Protein AF-A0A2G9TM77-F1 (afdb_monomer_lite)

Organism: Teladorsagia circumcincta (NCBI:txid45464)

Foldseek 3Di:
DDDDDDDPPDDDDDAPDDDPDDLDDPVNLVVLVVCLVVPPQEDERPPDQALVSLVVSCVSNPPSCVRRFYAYEDQADNCLVRVLRNLVNGLYYELALPNHVVRDPNVCSVVSLVVSVVSCVVVVHDYHYDDPLFVCVVPDVDGDPVSVVSVVVSVVD

Structure (mmCIF, N/CA/C/O backbone):
data_AF-A0A2G9TM77-F1
#
_entry.id   AF-A0A2G9TM77-F1
#
loop_
_atom_site.group_PDB
_atom_site.id
_atom_site.type_symbol
_atom_site.label_atom_id
_atom_site.label_alt_id
_atom_site.label_comp_id
_atom_site.label_asym_id
_atom_site.label_entity_id
_atom_site.label_seq_id
_atom_site.pdbx_PDB_ins_code
_atom_site.Cartn_x
_atom_site.Cartn_y
_atom_site.Cartn_z
_atom_site.occupancy
_atom_site.B_iso_or_equiv
_atom_site.auth_seq_id
_atom_site.auth_comp_id
_atom_site.auth_asym_id
_atom_site.auth_atom_id
_atom_site.pdbx_PDB_model_num
ATOM 1 N N . MET A 1 1 ? 30.939 2.521 -11.800 1.00 50.38 1 MET A N 1
ATOM 2 C CA . MET A 1 1 ? 30.135 3.608 -11.196 1.00 50.38 1 MET A CA 1
ATOM 3 C C . MET A 1 1 ? 28.922 3.867 -12.068 1.00 50.38 1 MET A C 1
ATOM 5 O O . MET A 1 1 ? 29.099 4.178 -13.241 1.00 50.38 1 MET A O 1
ATOM 9 N N . LEU A 1 2 ? 27.718 3.733 -11.515 1.00 67.00 2 LEU A N 1
ATOM 10 C CA . LEU A 1 2 ? 26.497 4.236 -12.149 1.00 67.00 2 LEU A CA 1
ATOM 11 C C . LEU A 1 2 ? 26.505 5.769 -12.051 1.00 67.00 2 LEU A C 1
ATOM 13 O O . LEU A 1 2 ? 26.704 6.309 -10.966 1.00 67.00 2 LEU A O 1
ATOM 17 N N . LYS A 1 3 ? 26.342 6.471 -13.177 1.00 83.12 3 LYS A N 1
ATOM 18 C CA . LYS A 1 3 ? 26.233 7.939 -13.217 1.00 83.12 3 LYS A CA 1
ATOM 19 C C . LYS A 1 3 ? 24.756 8.323 -13.302 1.00 83.12 3 LYS A C 1
ATOM 21 O O . LYS A 1 3 ? 24.050 7.802 -14.160 1.00 83.12 3 LYS A O 1
ATOM 26 N N . SER A 1 4 ? 24.295 9.231 -12.442 1.00 83.25 4 SER A N 1
ATOM 27 C CA . SER A 1 4 ? 22.928 9.770 -12.480 1.00 83.25 4 SER A CA 1
ATOM 28 C C . SER A 1 4 ? 22.892 11.234 -12.027 1.00 83.25 4 SER A C 1
ATOM 30 O O . SER A 1 4 ? 23.812 11.702 -11.356 1.00 83.25 4 SER A O 1
ATOM 32 N N . VAL A 1 5 ? 21.846 11.965 -12.424 1.00 89.38 5 VAL A N 1
ATOM 33 C CA . VAL A 1 5 ? 21.585 13.336 -11.961 1.00 89.38 5 VAL A CA 1
ATOM 34 C C . VAL A 1 5 ? 20.737 13.262 -10.693 1.00 89.38 5 VAL A C 1
ATOM 36 O O . VAL A 1 5 ? 19.585 12.827 -10.745 1.00 89.38 5 VAL A O 1
ATOM 39 N N . LEU A 1 6 ? 21.290 13.701 -9.561 1.00 89.38 6 LEU A N 1
ATOM 40 C CA . LEU A 1 6 ? 20.555 13.795 -8.302 1.00 89.38 6 LEU A CA 1
ATOM 41 C C . LEU A 1 6 ? 19.832 15.146 -8.224 1.00 89.38 6 LEU A C 1
ATOM 43 O O . LEU A 1 6 ? 20.463 16.197 -8.174 1.00 89.38 6 LEU A O 1
ATOM 47 N N . GLY A 1 7 ? 18.500 15.111 -8.240 1.00 88.31 7 GLY A N 1
ATOM 48 C CA . GLY A 1 7 ? 17.664 16.297 -8.023 1.00 88.31 7 GLY A CA 1
ATOM 49 C C . GLY A 1 7 ? 17.347 16.538 -6.542 1.00 88.31 7 GLY A C 1
ATOM 50 O O . GLY A 1 7 ? 17.711 15.744 -5.679 1.00 88.31 7 GLY A O 1
ATOM 51 N N . SER A 1 8 ? 16.606 17.604 -6.242 1.00 86.75 8 SER A N 1
ATOM 52 C CA . SER A 1 8 ? 16.176 17.921 -4.872 1.00 86.75 8 SER A CA 1
ATOM 53 C C . SER A 1 8 ? 15.108 16.953 -4.347 1.00 86.75 8 SER A C 1
ATOM 55 O O . SER A 1 8 ? 14.237 16.524 -5.107 1.00 86.75 8 SER A O 1
ATOM 57 N N . ARG A 1 9 ? 15.147 16.666 -3.034 1.00 86.56 9 ARG A N 1
ATOM 58 C CA . ARG A 1 9 ? 14.135 15.888 -2.282 1.00 86.56 9 ARG A CA 1
ATOM 59 C C . ARG A 1 9 ? 13.790 14.530 -2.919 1.00 86.56 9 ARG A C 1
ATOM 61 O O . ARG A 1 9 ? 12.620 14.182 -3.056 1.00 86.56 9 ARG A O 1
ATOM 68 N N . LYS A 1 10 ? 14.805 13.776 -3.351 1.00 88.38 10 LYS A N 1
ATOM 69 C CA . LYS A 1 10 ? 14.616 12.386 -3.793 1.00 88.38 10 LYS A CA 1
ATOM 70 C C . LYS A 1 10 ? 14.394 11.476 -2.585 1.00 88.38 10 LYS A C 1
ATOM 72 O O . LYS A 1 10 ? 15.012 11.694 -1.547 1.00 88.38 10 LYS A O 1
ATOM 77 N N . GLY A 1 11 ? 13.501 10.498 -2.737 1.00 81.75 11 GLY A N 1
ATOM 78 C CA . GLY A 1 11 ? 13.261 9.470 -1.726 1.00 81.75 11 GLY A CA 1
ATOM 79 C C . GLY A 1 11 ? 14.526 8.659 -1.452 1.00 81.75 11 GLY A C 1
ATOM 80 O O . GLY A 1 11 ? 15.382 8.518 -2.329 1.00 81.75 11 GLY A O 1
ATOM 81 N N . VAL A 1 12 ? 14.643 8.171 -0.222 1.00 87.06 12 VAL A N 1
ATOM 82 C CA . VAL A 1 12 ? 15.740 7.317 0.229 1.00 87.06 12 VAL A CA 1
ATOM 83 C C . VAL A 1 12 ? 15.123 6.049 0.794 1.00 87.06 12 VAL A C 1
ATOM 85 O O . VAL A 1 12 ? 14.235 6.120 1.638 1.00 87.06 12 VAL A O 1
ATOM 88 N N . ASN A 1 13 ? 15.625 4.911 0.334 1.00 84.50 13 ASN A N 1
ATOM 89 C CA . ASN A 1 13 ? 15.227 3.581 0.767 1.00 84.50 13 ASN A CA 1
ATOM 90 C C . ASN A 1 13 ? 16.440 2.892 1.392 1.00 84.50 13 ASN A C 1
ATOM 92 O O . ASN A 1 13 ? 17.573 3.115 0.950 1.00 84.50 13 ASN A O 1
ATOM 96 N N . LEU A 1 14 ? 16.210 2.061 2.408 1.00 87.75 14 LEU A N 1
ATOM 97 C CA . LEU A 1 14 ? 17.263 1.350 3.139 1.00 87.75 14 LEU A CA 1
ATOM 98 C C . LEU A 1 14 ? 16.946 -0.158 3.176 1.00 87.75 14 LEU A C 1
ATOM 100 O O . LEU A 1 14 ? 16.624 -0.682 4.246 1.00 87.75 14 LEU A O 1
ATOM 104 N N . PRO A 1 15 ? 17.044 -0.871 2.032 1.00 86.12 15 PRO A N 1
ATOM 105 C CA . PRO A 1 15 ? 16.657 -2.276 1.955 1.00 86.12 15 PRO A CA 1
ATOM 106 C C . PRO A 1 15 ? 17.408 -3.139 2.972 1.00 86.12 15 PRO A C 1
ATOM 108 O O . PRO A 1 15 ? 18.624 -3.018 3.139 1.00 86.12 15 PRO A O 1
ATOM 111 N N . GLY A 1 16 ? 16.679 -4.022 3.653 1.00 80.44 16 GLY A N 1
ATOM 112 C CA . GLY A 1 16 ? 17.233 -4.910 4.681 1.00 80.44 16 GLY A CA 1
ATOM 113 C C . GLY A 1 16 ? 17.524 -4.239 6.027 1.00 80.44 16 GLY A C 1
ATOM 114 O O . GLY A 1 16 ? 18.064 -4.895 6.916 1.00 80.44 16 GLY A O 1
ATOM 115 N N . THR A 1 17 ? 17.170 -2.962 6.202 1.00 85.12 17 THR A N 1
ATOM 116 C CA . THR A 1 17 ? 17.303 -2.252 7.482 1.00 85.12 17 THR A CA 1
ATOM 117 C C . THR A 1 17 ? 15.951 -2.140 8.174 1.00 85.12 17 THR A C 1
ATOM 119 O O . THR A 1 17 ? 14.961 -1.749 7.560 1.00 85.12 17 THR A O 1
ATOM 122 N N . ILE A 1 18 ? 15.913 -2.434 9.475 1.00 79.81 18 ILE A N 1
ATOM 123 C CA . ILE A 1 18 ? 14.752 -2.108 10.307 1.00 79.81 18 ILE A CA 1
ATOM 124 C C . ILE A 1 18 ? 14.784 -0.602 10.550 1.00 79.81 18 ILE A C 1
ATOM 126 O O . ILE A 1 18 ? 15.670 -0.086 11.230 1.00 79.81 18 ILE A O 1
ATOM 130 N N . VAL A 1 19 ? 13.837 0.107 9.945 1.00 81.94 19 VAL A N 1
ATOM 131 C CA . VAL A 1 19 ? 13.737 1.560 10.063 1.00 81.94 19 VAL A CA 1
ATOM 132 C C . VAL A 1 19 ? 12.916 1.908 11.303 1.00 81.94 19 VAL A C 1
ATOM 134 O O . VAL A 1 19 ? 11.712 1.668 11.346 1.00 81.94 19 VAL A O 1
ATOM 137 N N . ASP A 1 20 ? 13.547 2.511 12.307 1.00 83.12 20 ASP A N 1
ATOM 138 C CA . ASP A 1 20 ? 12.886 2.944 13.547 1.00 83.12 20 ASP A CA 1
ATOM 139 C C . ASP A 1 20 ? 12.213 4.320 13.386 1.00 83.12 20 ASP A C 1
ATOM 141 O O . ASP A 1 20 ? 12.592 5.321 13.989 1.00 83.12 20 ASP A O 1
ATOM 145 N N . LEU A 1 21 ? 11.247 4.395 12.471 1.00 84.56 21 LEU A N 1
ATOM 146 C CA . LEU A 1 21 ? 10.346 5.542 12.343 1.00 84.56 21 LEU A CA 1
ATOM 147 C C . LEU A 1 21 ? 8.995 5.203 12.977 1.00 84.56 21 LEU A C 1
ATOM 149 O O . LEU A 1 21 ? 8.616 4.032 13.004 1.00 84.56 21 LEU A O 1
ATOM 153 N N . PRO A 1 22 ? 8.229 6.182 13.478 1.00 85.75 22 PRO A N 1
ATOM 154 C CA . PRO A 1 22 ? 6.882 5.911 13.960 1.00 85.75 22 PRO A CA 1
ATOM 155 C C . PRO A 1 22 ? 5.965 5.488 12.801 1.00 85.75 22 PRO A C 1
ATOM 157 O O . PRO A 1 22 ? 6.195 5.846 11.647 1.00 85.75 22 PRO A O 1
ATOM 160 N N . ALA A 1 23 ? 4.903 4.734 13.102 1.00 83.12 23 ALA A N 1
ATOM 161 C CA . ALA A 1 23 ? 3.906 4.344 12.097 1.00 83.12 23 ALA A CA 1
ATOM 162 C C . ALA A 1 23 ? 3.123 5.544 11.534 1.00 83.12 23 ALA A C 1
ATOM 164 O O . ALA A 1 23 ? 2.623 5.482 10.416 1.00 83.12 23 ALA A O 1
ATOM 165 N N . ILE A 1 24 ? 3.022 6.623 12.315 1.00 92.19 24 ILE A N 1
ATOM 166 C CA . ILE A 1 24 ? 2.427 7.899 11.922 1.00 92.19 24 ILE A CA 1
ATOM 167 C C . ILE A 1 24 ? 3.269 9.049 12.474 1.00 92.19 24 ILE A C 1
ATOM 169 O O . ILE A 1 24 ? 3.718 9.010 13.619 1.00 92.19 24 ILE A O 1
ATOM 173 N N . SER A 1 25 ? 3.481 10.081 11.668 1.00 94.12 25 SER A N 1
ATOM 174 C CA . SER A 1 25 ? 4.111 11.330 12.093 1.00 94.12 25 SER A CA 1
ATOM 175 C C . SER A 1 25 ? 3.081 12.348 12.594 1.00 94.12 25 SER A C 1
ATOM 177 O O . SER A 1 25 ? 1.880 12.219 12.348 1.00 94.12 25 SER A O 1
ATOM 179 N N . ASP A 1 26 ? 3.546 13.426 13.232 1.00 94.88 26 ASP A N 1
ATOM 180 C CA . ASP A 1 26 ? 2.680 14.548 13.629 1.00 94.88 26 ASP A CA 1
ATOM 181 C C . ASP A 1 26 ? 1.954 15.177 12.432 1.00 94.88 26 ASP A C 1
ATOM 183 O O . ASP A 1 26 ? 0.802 15.603 12.544 1.00 94.88 26 ASP A O 1
ATOM 187 N N . LYS A 1 27 ? 2.611 15.201 11.266 1.00 95.56 27 LYS A N 1
ATOM 188 C CA . LYS A 1 27 ? 2.004 15.667 10.018 1.00 95.56 27 LYS A CA 1
ATOM 189 C C . LYS A 1 27 ? 0.899 14.715 9.557 1.00 95.56 27 LYS A C 1
ATOM 191 O O . LYS A 1 27 ? -0.171 15.187 9.188 1.00 95.56 27 LYS A O 1
ATOM 196 N N . ASP A 1 28 ? 1.116 13.402 9.627 1.00 96.62 28 ASP A N 1
ATOM 197 C CA . ASP A 1 28 ? 0.091 12.424 9.235 1.00 96.62 28 ASP A CA 1
ATOM 198 C C . ASP A 1 28 ? -1.156 12.553 10.117 1.00 96.62 28 ASP A C 1
ATOM 200 O O . ASP A 1 28 ? -2.275 12.478 9.623 1.00 96.62 28 ASP A O 1
ATOM 204 N N . ILE A 1 29 ? -0.991 12.838 11.414 1.00 96.62 29 ILE A N 1
ATOM 205 C CA . ILE A 1 29 ? -2.120 13.114 12.317 1.00 96.62 29 ILE A CA 1
ATOM 206 C C . ILE A 1 29 ? -2.925 14.335 11.849 1.00 96.62 29 ILE A C 1
ATOM 208 O O . ILE A 1 29 ? -4.156 14.322 11.920 1.00 96.62 29 ILE A O 1
ATOM 212 N N . GLN A 1 30 ? -2.255 15.397 11.394 1.00 97.62 30 GLN A N 1
ATOM 213 C CA . GLN A 1 30 ? -2.925 16.585 10.857 1.00 97.62 30 GLN A CA 1
ATOM 214 C C . GLN A 1 30 ? -3.664 16.267 9.552 1.00 97.62 30 GLN A C 1
ATOM 216 O O . GLN A 1 30 ? -4.826 16.646 9.411 1.00 97.62 30 GLN A O 1
ATOM 221 N N . ASP A 1 31 ? -3.037 15.510 8.651 1.00 98.00 31 ASP A N 1
ATOM 222 C CA . ASP A 1 31 ? -3.636 15.106 7.377 1.00 98.00 31 ASP A CA 1
ATOM 223 C C . ASP A 1 31 ? -4.854 14.185 7.587 1.00 98.00 31 ASP A C 1
ATOM 225 O O . ASP A 1 31 ? -5.874 14.344 6.916 1.00 98.00 31 ASP A O 1
ATOM 229 N N . LEU A 1 32 ? -4.800 13.272 8.566 1.00 97.81 32 LEU A N 1
ATOM 230 C CA . LEU A 1 32 ? -5.929 12.417 8.951 1.00 97.81 32 LEU A CA 1
ATOM 231 C C . LEU A 1 32 ? -7.111 13.240 9.473 1.00 97.81 32 LEU A C 1
ATOM 233 O O . LEU A 1 32 ? -8.250 13.009 9.070 1.00 97.81 32 LEU A O 1
ATOM 237 N N . LYS A 1 33 ? -6.853 14.217 10.353 1.00 97.38 33 LYS A N 1
ATOM 238 C CA . LYS A 1 33 ? -7.896 15.117 10.873 1.00 97.38 33 LYS A CA 1
ATOM 239 C C . LYS A 1 33 ? -8.535 15.929 9.754 1.00 97.38 33 LYS A C 1
ATOM 241 O O . LYS A 1 33 ? -9.759 15.991 9.679 1.00 97.38 33 LYS A O 1
ATOM 246 N N . PHE A 1 34 ? -7.715 16.480 8.863 1.00 98.12 34 PHE A N 1
ATOM 247 C CA . PHE A 1 34 ? -8.195 17.200 7.693 1.00 98.12 34 PHE A CA 1
ATOM 248 C C . PHE A 1 34 ? -9.053 16.301 6.791 1.00 98.12 34 PHE A C 1
ATOM 250 O O . PHE A 1 34 ? -10.151 16.691 6.408 1.00 98.12 34 PHE A O 1
ATOM 257 N N . GLY A 1 35 ? -8.612 15.071 6.507 1.00 98.06 35 GLY A N 1
ATOM 258 C CA . GLY A 1 35 ? -9.386 14.111 5.716 1.00 98.06 35 GLY A CA 1
ATOM 259 C C . GLY A 1 35 ? -10.757 13.801 6.325 1.00 98.06 35 GLY A C 1
ATOM 260 O O . GLY A 1 35 ? -11.754 13.767 5.606 1.00 98.06 35 GLY A O 1
ATOM 261 N N . ILE A 1 36 ? -10.831 13.650 7.651 1.00 97.94 36 ILE A N 1
ATOM 262 C CA . ILE A 1 36 ? -12.101 13.464 8.371 1.00 97.94 36 ILE A CA 1
ATOM 263 C C . ILE A 1 36 ? -13.008 14.687 8.213 1.00 97.94 36 ILE A C 1
ATOM 265 O O . ILE A 1 36 ? -14.195 14.535 7.944 1.00 97.94 36 ILE A O 1
ATOM 269 N N . GLU A 1 37 ? -12.466 15.897 8.357 1.00 97.81 37 GLU A N 1
ATOM 270 C CA . GLU A 1 37 ? -13.228 17.142 8.184 1.00 97.81 37 GLU A CA 1
ATOM 271 C C . GLU A 1 37 ? -13.760 17.313 6.756 1.00 97.81 37 GLU A C 1
ATOM 273 O O . GLU A 1 37 ? -14.846 17.859 6.573 1.00 97.81 37 GLU A O 1
ATOM 278 N N . GLN A 1 38 ? -13.023 16.825 5.755 1.00 98.38 38 GLN A N 1
ATOM 279 C CA . GLN A 1 38 ? -13.452 16.828 4.354 1.00 98.38 38 GLN A CA 1
ATOM 280 C C . GLN A 1 38 ? -14.378 15.657 3.989 1.00 98.38 38 GLN A C 1
ATOM 282 O O . GLN A 1 38 ? -14.906 15.635 2.880 1.00 98.38 38 GLN A O 1
ATOM 287 N N . GLY A 1 39 ? -14.582 14.693 4.892 1.00 97.19 39 GLY A N 1
ATOM 288 C CA . GLY A 1 39 ? -15.439 13.535 4.648 1.00 97.19 39 GLY A CA 1
ATOM 289 C C . GLY A 1 39 ? -14.885 12.568 3.601 1.00 97.19 39 GLY A C 1
ATOM 290 O O . GLY A 1 39 ? -15.645 12.081 2.770 1.00 97.19 39 GLY A O 1
ATOM 291 N N . VAL A 1 40 ? -13.572 12.302 3.606 1.00 98.38 40 VAL A N 1
ATOM 292 C CA . VAL A 1 40 ? -12.985 11.293 2.704 1.00 98.38 40 VAL A CA 1
ATOM 293 C C . VAL A 1 40 ? -13.504 9.890 3.026 1.00 98.38 40 VAL A C 1
ATOM 295 O O . VAL A 1 40 ? -13.635 9.525 4.190 1.00 98.38 40 VAL A O 1
ATOM 298 N N . ASP A 1 41 ? -13.730 9.070 2.003 1.00 98.44 41 ASP A N 1
ATOM 299 C CA . ASP A 1 41 ? -14.253 7.710 2.193 1.00 98.44 41 ASP A CA 1
ATOM 300 C C . ASP A 1 41 ? -13.172 6.699 2.600 1.00 98.44 41 ASP A C 1
ATOM 302 O O . ASP A 1 41 ? -13.437 5.716 3.299 1.00 98.44 41 ASP A O 1
ATOM 306 N N . ILE A 1 42 ? -11.942 6.907 2.118 1.00 98.50 42 ILE A N 1
ATOM 307 C CA . ILE A 1 42 ? -10.851 5.934 2.210 1.00 98.50 42 ILE A CA 1
ATOM 308 C C . ILE A 1 42 ? -9.511 6.646 2.417 1.00 98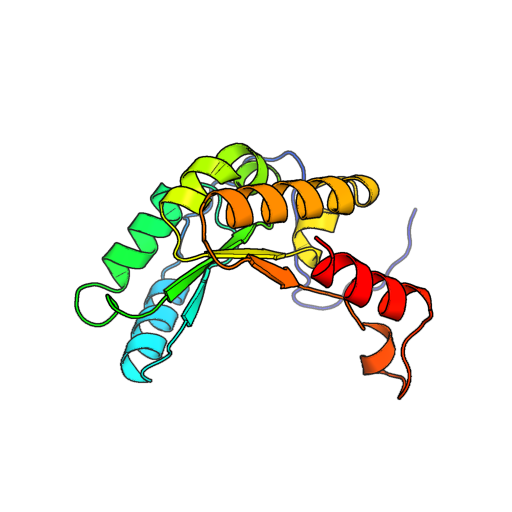.50 42 ILE A C 1
ATOM 310 O O . ILE A 1 42 ? -9.220 7.653 1.775 1.00 98.50 42 ILE A O 1
ATOM 314 N N . ILE A 1 43 ? -8.663 6.072 3.270 1.00 98.06 43 ILE A N 1
ATOM 315 C CA . ILE A 1 43 ? -7.272 6.472 3.486 1.00 98.06 43 ILE A CA 1
ATOM 316 C C . ILE A 1 43 ? -6.341 5.363 3.011 1.00 98.06 43 ILE A C 1
ATOM 318 O O . ILE A 1 43 ? -6.530 4.189 3.335 1.00 98.06 43 ILE A O 1
ATOM 322 N N . PHE A 1 44 ? -5.296 5.745 2.278 1.00 98.44 44 PHE A N 1
ATOM 323 C CA . PHE A 1 44 ? -4.210 4.850 1.887 1.00 98.44 44 PHE A CA 1
ATOM 324 C C . PHE A 1 44 ? -3.016 5.073 2.816 1.00 98.44 44 PHE A C 1
ATOM 326 O O . PHE A 1 44 ? -2.251 6.026 2.659 1.00 98.44 44 PHE A O 1
ATOM 333 N N . ALA A 1 45 ? -2.882 4.202 3.811 1.00 97.50 45 ALA A N 1
ATOM 334 C CA . ALA A 1 45 ? -1.872 4.312 4.850 1.00 97.50 45 ALA A CA 1
ATOM 335 C C . ALA A 1 45 ? -0.515 3.817 4.333 1.00 97.50 45 ALA A C 1
ATOM 337 O O . ALA A 1 45 ? -0.388 2.651 3.958 1.00 97.50 45 ALA A O 1
ATOM 338 N N . SER A 1 46 ? 0.475 4.709 4.280 1.00 96.69 46 SER A N 1
ATOM 339 C CA . SER A 1 46 ? 1.802 4.415 3.720 1.00 96.69 46 SER A CA 1
ATOM 340 C C . SER A 1 46 ? 2.724 3.737 4.735 1.00 96.69 46 SER A C 1
ATOM 342 O O . SER A 1 46 ? 2.612 3.978 5.931 1.00 96.69 46 SER A O 1
ATOM 344 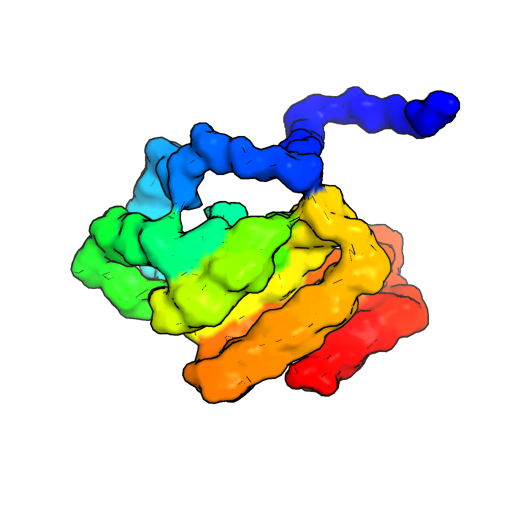N N . PHE A 1 47 ? 3.642 2.911 4.237 1.00 95.44 47 PHE A N 1
ATOM 345 C CA . PHE A 1 47 ? 4.698 2.202 4.955 1.00 95.44 47 PHE A CA 1
ATOM 346 C C . PHE A 1 47 ? 4.192 1.445 6.189 1.00 95.44 47 PHE A C 1
ATOM 348 O O . PHE A 1 47 ? 4.828 1.440 7.247 1.00 95.44 47 PHE A O 1
ATOM 355 N N . ILE A 1 48 ? 3.038 0.781 6.052 1.00 97.19 48 ILE A N 1
ATOM 356 C CA . ILE A 1 48 ? 2.496 -0.067 7.113 1.00 97.19 48 ILE A CA 1
ATOM 357 C C . ILE A 1 48 ? 3.333 -1.334 7.225 1.00 97.19 48 ILE A C 1
ATOM 359 O O . ILE A 1 48 ? 3.547 -2.053 6.251 1.00 97.19 48 ILE A O 1
ATOM 363 N N . ARG A 1 49 ? 3.787 -1.593 8.450 1.00 96.00 49 ARG A N 1
ATOM 364 C CA . ARG A 1 49 ? 4.727 -2.669 8.779 1.00 96.00 49 ARG A CA 1
ATOM 365 C C . ARG A 1 49 ? 4.141 -3.737 9.685 1.00 96.00 49 ARG A C 1
ATOM 367 O O . ARG A 1 49 ? 4.658 -4.842 9.716 1.00 96.00 49 ARG A O 1
ATOM 374 N N . ASN A 1 50 ? 3.081 -3.415 10.417 1.00 96.50 50 ASN A N 1
ATOM 375 C CA . ASN A 1 50 ? 2.444 -4.313 11.371 1.00 96.50 50 ASN A CA 1
ATOM 376 C C . ASN A 1 50 ? 0.997 -3.878 11.652 1.00 96.50 50 ASN A C 1
ATOM 378 O O . ASN A 1 50 ? 0.569 -2.778 11.281 1.00 96.50 50 ASN A O 1
ATOM 382 N N . ALA A 1 51 ? 0.257 -4.751 12.329 1.00 97.56 51 ALA A N 1
ATOM 383 C CA . ALA A 1 51 ? -1.109 -4.513 12.791 1.00 97.56 51 ALA A CA 1
ATOM 384 C C . ALA A 1 51 ? -1.238 -3.257 13.675 1.00 97.56 51 ALA A C 1
ATOM 386 O O . ALA A 1 51 ? -2.219 -2.514 13.572 1.00 97.56 51 ALA A O 1
ATOM 387 N N . GLU A 1 52 ? -0.242 -2.984 14.522 1.00 96.94 52 GLU A N 1
ATOM 388 C CA . GLU A 1 52 ? -0.287 -1.861 15.463 1.00 96.94 52 GLU A CA 1
ATOM 389 C C . GLU A 1 52 ? -0.299 -0.500 14.756 1.00 96.94 52 GLU A C 1
ATOM 391 O O . GLU A 1 52 ? -0.983 0.423 15.201 1.00 96.94 52 GLU A O 1
ATOM 396 N N . GLY A 1 53 ? 0.369 -0.380 13.605 1.00 96.56 53 GLY A N 1
ATOM 397 C CA . GLY A 1 53 ? 0.287 0.819 12.770 1.00 96.56 53 GLY A CA 1
ATOM 398 C C . GLY A 1 53 ? -1.149 1.135 12.333 1.00 96.56 53 GLY A C 1
ATOM 399 O O . GLY A 1 53 ? -1.590 2.281 12.428 1.00 96.56 53 GLY A O 1
ATOM 400 N N . ILE A 1 54 ? -1.919 0.115 11.940 1.00 98.06 54 ILE A N 1
ATOM 401 C CA . ILE A 1 54 ? -3.329 0.272 11.544 1.00 98.06 54 ILE A CA 1
ATOM 402 C C . ILE A 1 54 ? -4.200 0.658 12.739 1.00 98.06 54 ILE A C 1
ATOM 404 O O . ILE A 1 54 ? -5.003 1.591 12.645 1.00 98.06 54 ILE A O 1
ATOM 408 N N . ARG A 1 55 ? -4.011 -0.004 13.886 1.00 97.94 55 ARG A N 1
ATOM 409 C CA . ARG A 1 55 ? -4.731 0.330 15.125 1.00 97.94 55 ARG A CA 1
ATOM 410 C C . ARG A 1 55 ? -4.443 1.754 15.581 1.00 97.94 55 ARG A C 1
ATOM 412 O O . ARG A 1 55 ? -5.359 2.463 15.998 1.00 97.94 55 ARG A O 1
ATOM 419 N N . THR A 1 56 ? -3.197 2.198 15.440 1.00 97.00 56 THR A N 1
ATOM 420 C CA . THR A 1 56 ? -2.780 3.563 15.766 1.00 97.00 56 THR A CA 1
ATOM 421 C C . THR A 1 56 ? -3.503 4.584 14.885 1.00 97.00 56 THR A C 1
ATOM 423 O O . THR A 1 56 ? -4.083 5.534 15.412 1.00 97.00 56 THR A O 1
ATOM 426 N N . ILE A 1 57 ? -3.558 4.364 13.565 1.00 97.62 57 ILE A N 1
ATOM 427 C CA . ILE A 1 57 ? -4.313 5.225 12.637 1.00 97.62 57 ILE A CA 1
ATOM 428 C C . ILE A 1 57 ? -5.793 5.263 13.027 1.00 97.62 57 ILE A C 1
ATOM 430 O O . ILE A 1 57 ? -6.362 6.344 13.187 1.00 97.62 57 ILE A O 1
ATOM 434 N N . ARG A 1 58 ? -6.408 4.097 13.268 1.00 97.62 58 ARG A N 1
ATOM 435 C CA . ARG A 1 58 ? -7.816 4.008 13.675 1.00 97.62 58 ARG A CA 1
ATOM 436 C C . ARG A 1 58 ? -8.087 4.779 14.969 1.00 97.62 58 ARG A C 1
ATOM 438 O O . ARG A 1 58 ? -9.075 5.506 15.054 1.00 97.62 58 ARG A O 1
ATOM 445 N N . LYS A 1 59 ? -7.195 4.667 15.958 1.00 97.00 59 LYS A N 1
ATOM 446 C CA . LYS A 1 59 ? -7.282 5.393 17.232 1.00 97.00 59 LYS A CA 1
ATOM 447 C C . LYS A 1 59 ? -7.199 6.907 17.038 1.00 97.00 59 LYS A C 1
ATOM 449 O O . LYS A 1 59 ? -7.961 7.632 17.670 1.00 97.00 59 LYS A O 1
ATOM 454 N N . VAL A 1 60 ? -6.301 7.382 16.173 1.00 96.44 60 VAL A N 1
ATOM 455 C CA . VAL A 1 60 ? -6.167 8.815 15.859 1.00 96.44 60 VAL A CA 1
ATOM 456 C C . VAL A 1 60 ? -7.411 9.359 15.166 1.00 96.44 60 VAL A C 1
ATOM 458 O O . VAL A 1 60 ? -7.844 10.469 15.475 1.00 96.44 60 VAL A O 1
ATOM 461 N N . MET A 1 61 ? -7.999 8.581 14.259 1.00 96.75 61 MET A N 1
ATOM 462 C CA . MET A 1 61 ? -9.219 8.969 13.552 1.00 96.75 61 MET A CA 1
ATOM 463 C C . MET A 1 61 ? -10.446 9.026 14.475 1.00 96.75 61 MET A C 1
ATOM 465 O O . MET A 1 61 ? -11.350 9.838 14.264 1.00 96.75 61 MET A O 1
ATOM 469 N N . GLY A 1 62 ? -10.459 8.192 15.519 1.00 96.75 62 GLY A N 1
ATOM 470 C CA . GLY A 1 62 ? -11.490 8.177 16.550 1.00 96.75 62 GLY A CA 1
ATOM 471 C C . GLY A 1 62 ? -12.899 7.950 15.998 1.00 96.75 62 GLY A C 1
ATOM 472 O O . GLY A 1 62 ? -13.092 7.465 14.883 1.00 96.75 62 GLY A O 1
ATOM 473 N N . GLU A 1 63 ? -13.904 8.336 16.785 1.00 97.19 63 GLU A N 1
ATOM 474 C CA . GLU A 1 63 ? -15.316 8.105 16.449 1.00 97.19 63 GLU A CA 1
ATOM 475 C C . GLU A 1 63 ? -15.741 8.803 15.149 1.00 97.19 63 GLU A C 1
ATOM 477 O O . GLU A 1 63 ? -16.531 8.264 14.380 1.00 97.19 63 GLU A O 1
ATOM 482 N N . LYS A 1 64 ? -15.181 9.987 14.864 1.00 96.38 64 LYS A N 1
ATOM 483 C CA . LYS A 1 64 ? -15.519 10.766 13.664 1.00 96.38 64 LYS A CA 1
ATOM 484 C C . LYS A 1 64 ? -15.047 10.108 12.364 1.00 96.38 64 LYS A C 1
ATOM 486 O O . LYS A 1 64 ? -15.656 10.339 11.330 1.00 96.38 64 LYS A O 1
ATOM 491 N N . GLY A 1 65 ? -13.972 9.319 12.408 1.00 97.31 65 GLY A N 1
ATOM 492 C CA . GLY A 1 65 ? -13.427 8.619 11.243 1.00 97.31 65 GLY A CA 1
ATOM 493 C C . GLY A 1 65 ? -13.709 7.116 11.229 1.00 97.31 65 GLY A C 1
ATOM 494 O O . GLY A 1 65 ? -13.091 6.392 10.452 1.00 97.31 65 GLY A O 1
ATOM 495 N N . LYS A 1 66 ? -14.596 6.606 12.092 1.00 96.62 66 LYS A N 1
ATOM 496 C CA . LYS A 1 66 ? -14.821 5.157 12.243 1.00 96.62 66 LYS A CA 1
ATOM 497 C C . LYS A 1 66 ? -15.276 4.462 10.953 1.00 96.62 66 LYS A C 1
ATOM 499 O O . LYS A 1 66 ? -14.906 3.315 10.726 1.00 96.62 66 LYS A O 1
ATOM 504 N N . ASP A 1 67 ? -16.037 5.168 10.116 1.00 97.50 67 ASP A N 1
ATOM 505 C CA . ASP A 1 67 ? -16.620 4.620 8.887 1.00 97.50 67 ASP A CA 1
ATOM 506 C C . ASP A 1 67 ? -15.671 4.730 7.681 1.00 97.50 67 ASP A C 1
ATOM 508 O O . ASP A 1 67 ? -15.843 4.019 6.689 1.00 97.50 67 ASP A O 1
ATOM 512 N N . ILE A 1 68 ? -14.627 5.561 7.788 1.00 98.56 68 ILE A N 1
ATOM 513 C CA . ILE A 1 68 ? -13.604 5.744 6.753 1.00 98.56 68 ILE A CA 1
ATOM 514 C C . ILE A 1 68 ? -12.756 4.475 6.656 1.00 98.56 68 ILE A C 1
ATOM 516 O O . ILE A 1 68 ? -12.254 3.960 7.662 1.00 98.56 68 ILE A O 1
ATOM 520 N N . LYS A 1 69 ? -12.560 3.966 5.442 1.00 98.62 69 LYS A N 1
ATOM 521 C CA . LYS A 1 69 ? -11.802 2.731 5.213 1.00 98.62 69 LYS A CA 1
ATOM 522 C C . LYS A 1 69 ? -10.300 2.974 5.257 1.00 98.62 69 LYS A C 1
ATOM 524 O O . LYS A 1 69 ? -9.812 3.964 4.723 1.00 98.62 69 LYS A O 1
ATOM 529 N N . ILE A 1 70 ? -9.556 2.052 5.860 1.00 98.62 70 ILE A N 1
ATOM 530 C CA . ILE A 1 70 ? -8.092 2.077 5.880 1.00 98.62 70 ILE A CA 1
ATOM 531 C C . ILE A 1 70 ? -7.572 0.993 4.940 1.00 98.62 70 ILE A C 1
ATOM 533 O O . ILE A 1 70 ? -7.708 -0.199 5.217 1.00 98.62 70 ILE A O 1
ATOM 537 N N . ILE A 1 71 ? -6.934 1.416 3.851 1.00 98.75 71 ILE A N 1
ATOM 538 C CA . ILE A 1 71 ? -6.187 0.535 2.954 1.00 98.75 71 ILE A CA 1
ATOM 539 C C . ILE A 1 71 ? -4.710 0.599 3.330 1.00 98.75 71 ILE A C 1
ATOM 541 O O . ILE A 1 71 ? -4.072 1.645 3.195 1.00 98.75 71 ILE A O 1
ATOM 545 N N . ALA A 1 72 ? -4.159 -0.520 3.790 1.00 98.50 72 ALA A N 1
ATOM 546 C CA . ALA A 1 72 ? -2.748 -0.617 4.144 1.00 98.50 72 ALA A CA 1
ATOM 547 C C . ALA A 1 72 ? -1.886 -0.751 2.883 1.00 98.50 72 ALA A C 1
ATOM 549 O O . ALA A 1 72 ? -2.073 -1.683 2.098 1.00 98.50 72 ALA A O 1
ATOM 550 N N . LYS A 1 73 ? -0.926 0.147 2.670 1.00 98.56 73 LYS A N 1
ATOM 551 C CA . LYS A 1 73 ? 0.043 0.010 1.580 1.00 98.56 73 LYS A CA 1
ATOM 552 C C . LYS A 1 73 ? 1.200 -0.876 2.036 1.00 98.56 73 LYS A C 1
ATOM 554 O O . LYS A 1 73 ? 1.897 -0.549 2.994 1.00 98.56 73 LYS A O 1
ATOM 559 N N . ILE A 1 74 ? 1.400 -1.989 1.332 1.00 98.25 74 ILE A N 1
ATOM 560 C CA . ILE A 1 74 ? 2.535 -2.890 1.544 1.00 98.25 74 ILE A CA 1
ATOM 561 C C . ILE A 1 74 ? 3.676 -2.441 0.633 1.00 98.25 74 ILE A C 1
ATOM 563 O O . ILE A 1 74 ? 3.610 -2.613 -0.587 1.00 98.25 74 ILE A O 1
ATOM 567 N N . GLU A 1 75 ? 4.686 -1.823 1.244 1.00 97.19 75 GLU A N 1
ATOM 568 C CA . GLU A 1 75 ? 5.758 -1.077 0.562 1.00 97.19 75 GLU A CA 1
ATOM 569 C C . GLU A 1 75 ? 7.161 -1.594 0.886 1.00 97.19 75 GLU A C 1
ATOM 571 O O . GLU A 1 75 ? 8.117 -1.184 0.242 1.00 97.19 75 GLU A O 1
ATOM 576 N N . ASN A 1 76 ? 7.304 -2.490 1.863 1.00 95.06 76 ASN A N 1
ATOM 577 C CA . ASN A 1 76 ? 8.598 -3.009 2.286 1.00 95.06 76 ASN A CA 1
ATOM 578 C C . ASN A 1 76 ? 8.526 -4.482 2.715 1.00 95.06 76 ASN A C 1
ATOM 580 O O . ASN A 1 76 ? 7.455 -5.093 2.756 1.00 95.06 76 ASN A O 1
ATOM 584 N N . GLN A 1 77 ? 9.693 -5.047 3.029 1.00 94.38 77 GLN A N 1
ATOM 585 C CA . GLN A 1 77 ? 9.837 -6.440 3.453 1.00 94.38 77 GLN A CA 1
ATOM 586 C C . GLN A 1 77 ? 9.045 -6.740 4.738 1.00 94.38 77 GLN A C 1
ATOM 588 O O . GLN A 1 77 ? 8.314 -7.721 4.780 1.00 94.38 77 GLN A O 1
ATOM 593 N N . GLU A 1 78 ? 9.114 -5.868 5.747 1.00 95.06 78 GLU A N 1
ATOM 594 C CA . GLU A 1 78 ? 8.430 -6.074 7.033 1.00 95.06 78 GLU A CA 1
ATOM 595 C C . GLU A 1 78 ? 6.899 -6.112 6.883 1.00 95.06 78 GLU A C 1
ATOM 597 O O . GLU A 1 78 ? 6.243 -7.002 7.417 1.00 95.06 78 GLU A O 1
ATOM 602 N N . GLY A 1 79 ? 6.321 -5.207 6.085 1.00 96.19 79 GLY A N 1
ATOM 603 C CA . GLY A 1 79 ? 4.892 -5.233 5.774 1.00 96.19 79 GLY A CA 1
ATOM 604 C C . GLY A 1 79 ? 4.473 -6.477 4.983 1.00 96.19 79 GLY A C 1
ATOM 605 O O . GLY A 1 79 ? 3.350 -6.955 5.131 1.00 96.19 79 GLY A O 1
ATOM 606 N N . MET A 1 80 ? 5.366 -7.035 4.160 1.00 96.31 80 MET A N 1
ATOM 607 C CA . MET A 1 80 ? 5.115 -8.304 3.474 1.00 96.31 80 MET A CA 1
ATOM 608 C C . MET A 1 80 ? 5.154 -9.492 4.446 1.00 96.31 80 MET A C 1
ATOM 610 O O . MET A 1 80 ? 4.288 -10.365 4.367 1.00 96.31 80 MET A O 1
ATOM 614 N N . ASP A 1 81 ? 6.118 -9.515 5.365 1.00 96.06 81 ASP A N 1
ATOM 615 C CA . ASP A 1 81 ? 6.270 -10.580 6.360 1.00 96.06 81 ASP A CA 1
ATOM 616 C C . ASP A 1 81 ? 5.085 -10.601 7.340 1.00 96.06 81 ASP A C 1
ATOM 618 O O . ASP A 1 81 ? 4.534 -11.662 7.634 1.00 96.06 81 ASP A O 1
ATOM 622 N N . ASN A 1 82 ? 4.606 -9.421 7.741 1.00 97.62 82 ASN A N 1
ATOM 623 C CA . ASN A 1 82 ? 3.460 -9.237 8.636 1.00 97.62 82 ASN A CA 1
ATOM 624 C C . ASN A 1 82 ? 2.117 -9.103 7.893 1.00 97.62 82 ASN A C 1
ATOM 626 O O . ASN A 1 82 ? 1.118 -8.660 8.463 1.00 97.62 82 ASN A O 1
ATOM 630 N N . ALA A 1 83 ? 2.051 -9.479 6.612 1.00 98.12 83 ALA A N 1
ATOM 631 C CA . ALA A 1 83 ? 0.867 -9.235 5.791 1.00 98.12 83 ALA A CA 1
ATOM 632 C C . ALA A 1 83 ? -0.417 -9.848 6.372 1.00 98.12 83 ALA A C 1
ATOM 634 O O . ALA A 1 83 ? -1.479 -9.249 6.239 1.00 98.12 83 ALA A O 1
ATOM 635 N N . ASP A 1 84 ? -0.347 -11.011 7.028 1.00 98.56 84 ASP A N 1
ATOM 636 C CA . ASP A 1 84 ? -1.540 -11.667 7.582 1.00 98.56 84 ASP A CA 1
ATOM 637 C C . ASP A 1 84 ? -2.202 -10.834 8.689 1.00 98.56 84 ASP A C 1
ATOM 639 O O . ASP A 1 84 ? -3.419 -10.645 8.675 1.00 98.56 84 ASP A O 1
ATOM 643 N N . GLU A 1 85 ? -1.415 -10.283 9.616 1.00 98.56 85 GLU A N 1
ATOM 644 C CA . GLU A 1 85 ? -1.943 -9.436 10.690 1.00 98.56 85 GLU A CA 1
ATOM 645 C C . GLU A 1 85 ? -2.382 -8.057 10.175 1.00 98.56 85 GLU A C 1
ATOM 647 O O . GLU A 1 85 ? -3.415 -7.538 10.599 1.00 98.56 85 GLU A O 1
ATOM 652 N N . ILE A 1 86 ? -1.670 -7.491 9.195 1.00 98.69 86 ILE A N 1
ATOM 653 C CA . ILE A 1 86 ? -2.058 -6.227 8.559 1.00 98.69 86 ILE A CA 1
ATOM 654 C C . ILE A 1 86 ? -3.384 -6.398 7.818 1.00 98.69 86 ILE A C 1
ATOM 656 O O . ILE A 1 86 ? -4.279 -5.560 7.945 1.00 98.69 86 ILE A O 1
ATOM 660 N N . ILE A 1 87 ? -3.542 -7.488 7.061 1.00 98.75 87 ILE A N 1
ATOM 661 C CA . ILE A 1 87 ? -4.794 -7.812 6.374 1.00 98.75 87 ILE A CA 1
ATOM 662 C C . ILE A 1 87 ? -5.907 -7.997 7.398 1.00 98.75 87 ILE A C 1
ATOM 664 O O . ILE A 1 87 ? -7.000 -7.502 7.161 1.00 98.75 87 ILE A O 1
ATOM 668 N N . ALA A 1 88 ? -5.668 -8.657 8.535 1.00 98.50 88 ALA A N 1
ATOM 669 C CA . ALA A 1 88 ? -6.692 -8.856 9.561 1.00 98.50 88 ALA A CA 1
ATOM 670 C C . ALA A 1 88 ? -7.239 -7.532 10.131 1.00 98.50 88 ALA A C 1
ATOM 672 O O . ALA A 1 88 ? -8.454 -7.404 10.287 1.00 98.50 88 ALA A O 1
ATOM 673 N N . GLU A 1 89 ? -6.382 -6.532 10.349 1.00 98.38 89 GLU A N 1
ATOM 674 C CA . GLU A 1 89 ? -6.761 -5.243 10.958 1.00 98.38 89 GLU A CA 1
ATOM 675 C C . GLU A 1 89 ? -7.224 -4.170 9.956 1.00 98.38 89 GLU A C 1
ATOM 677 O O . GLU A 1 89 ? -7.993 -3.279 10.311 1.00 98.38 89 GLU A O 1
ATOM 682 N N . SER A 1 90 ? -6.761 -4.220 8.704 1.00 98.44 90 SER A N 1
ATOM 683 C CA . SER A 1 90 ? -7.097 -3.224 7.671 1.00 98.44 90 SER A CA 1
ATOM 684 C C . SER A 1 90 ? -8.447 -3.492 7.000 1.00 98.44 90 SER A C 1
ATOM 686 O O . SER A 1 90 ? -8.964 -4.605 7.037 1.00 98.44 90 SER A O 1
ATOM 688 N N . ASP A 1 91 ? -9.039 -2.493 6.345 1.00 98.69 91 ASP A N 1
ATOM 689 C CA . ASP A 1 91 ? -10.232 -2.707 5.509 1.00 98.69 91 ASP A CA 1
ATOM 690 C C . ASP A 1 91 ? -9.872 -3.307 4.140 1.00 98.69 91 ASP A C 1
ATOM 692 O O . ASP A 1 91 ? -10.736 -3.821 3.439 1.00 98.69 91 ASP A O 1
ATOM 696 N N . GLY A 1 92 ? -8.596 -3.260 3.765 1.00 98.62 92 GLY A N 1
ATOM 697 C CA . GLY A 1 92 ? -8.030 -3.804 2.538 1.00 98.62 92 GLY A CA 1
ATOM 698 C C . GLY A 1 92 ? -6.556 -3.439 2.428 1.00 98.62 92 GLY A C 1
ATOM 699 O O . GLY A 1 92 ? -6.01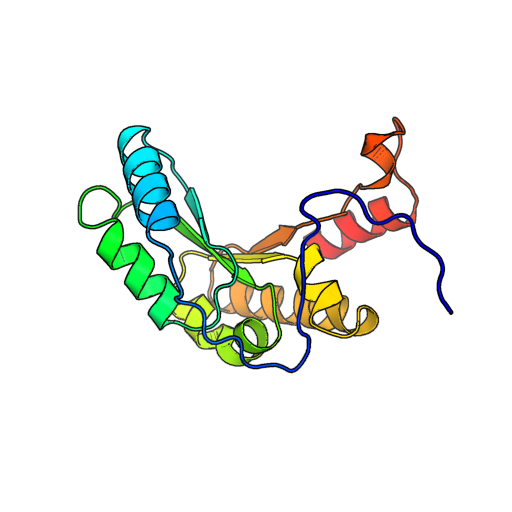4 -2.745 3.291 1.00 98.62 92 GLY A O 1
ATOM 700 N N . ILE A 1 93 ? -5.899 -3.870 1.354 1.00 98.62 93 ILE A N 1
ATOM 701 C CA . ILE A 1 93 ? -4.488 -3.528 1.127 1.00 98.62 93 ILE A CA 1
ATOM 702 C C . ILE A 1 93 ? -4.244 -2.982 -0.276 1.00 98.62 93 ILE A C 1
ATOM 704 O O . ILE A 1 93 ? -5.005 -3.214 -1.214 1.00 98.62 93 ILE A O 1
ATOM 708 N N . MET A 1 94 ? -3.122 -2.295 -0.430 1.00 98.75 94 MET A N 1
ATOM 709 C CA . MET A 1 94 ? -2.551 -1.919 -1.710 1.00 98.75 94 MET A CA 1
ATOM 710 C C . MET A 1 94 ? -1.175 -2.567 -1.844 1.00 98.75 94 MET A C 1
ATOM 712 O O . MET A 1 94 ? -0.294 -2.356 -1.012 1.00 98.75 94 MET A O 1
ATOM 716 N N . VAL A 1 95 ? -0.972 -3.320 -2.922 1.00 98.38 95 VAL A N 1
ATOM 717 C CA . VAL A 1 95 ? 0.350 -3.779 -3.353 1.00 98.38 95 VAL A CA 1
ATOM 718 C C . VAL A 1 95 ? 1.052 -2.591 -4.012 1.00 98.38 95 VAL A C 1
ATOM 720 O O . VAL A 1 95 ? 0.843 -2.305 -5.194 1.00 98.38 95 VAL A O 1
ATOM 723 N N . ALA A 1 96 ? 1.849 -1.862 -3.234 1.00 97.75 96 ALA A N 1
ATOM 724 C CA . ALA A 1 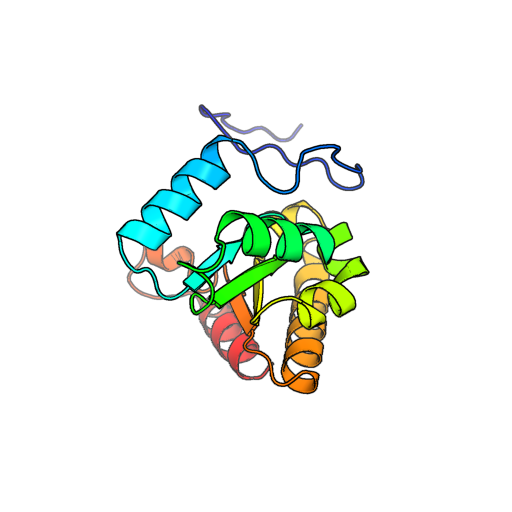96 ? 2.495 -0.624 -3.655 1.00 97.75 96 ALA A CA 1
ATOM 725 C C . ALA A 1 96 ? 3.876 -0.919 -4.263 1.00 97.75 96 ALA A C 1
ATOM 727 O O . ALA A 1 96 ? 4.922 -0.814 -3.629 1.00 97.75 96 ALA A O 1
ATOM 728 N N . ARG A 1 97 ? 3.861 -1.314 -5.542 1.00 97.69 97 ARG A N 1
ATOM 729 C CA . ARG A 1 97 ? 5.012 -1.908 -6.250 1.00 97.69 97 ARG A CA 1
ATOM 730 C C . ARG A 1 97 ? 6.192 -0.964 -6.474 1.00 97.69 97 ARG A C 1
ATOM 732 O O . ARG A 1 97 ? 7.280 -1.449 -6.753 1.00 97.69 97 ARG A O 1
ATOM 739 N N . GLY A 1 98 ? 5.969 0.348 -6.376 1.00 95.50 98 GLY A N 1
ATOM 740 C CA . GLY A 1 98 ? 7.016 1.363 -6.521 1.00 95.50 98 GLY A CA 1
ATOM 741 C C . GLY A 1 98 ? 8.080 1.213 -5.446 1.00 95.50 98 GLY A C 1
ATOM 742 O O . GLY A 1 98 ? 9.183 0.768 -5.740 1.00 95.50 98 GLY A O 1
ATOM 743 N N . ASP A 1 99 ? 7.715 1.527 -4.204 1.00 96.00 99 ASP A N 1
ATOM 744 C CA . ASP A 1 99 ? 8.598 1.376 -3.047 1.00 96.00 99 ASP A CA 1
ATOM 745 C C . ASP A 1 99 ? 8.943 -0.091 -2.778 1.00 96.00 99 ASP A C 1
ATOM 747 O O . ASP A 1 99 ? 10.110 -0.413 -2.562 1.00 96.00 99 ASP A O 1
ATOM 751 N N . LEU A 1 100 ? 7.978 -1.009 -2.931 1.00 96.25 100 LEU A N 1
ATOM 752 C CA . LEU A 1 100 ? 8.242 -2.435 -2.731 1.00 96.25 100 LEU A CA 1
ATOM 753 C C . LEU A 1 100 ? 9.331 -2.953 -3.680 1.00 96.25 100 LEU A C 1
ATOM 755 O O . LEU A 1 100 ? 10.206 -3.691 -3.249 1.00 96.25 100 LEU A O 1
ATOM 759 N N . GLY A 1 101 ? 9.335 -2.539 -4.950 1.00 95.56 101 GLY A N 1
ATOM 760 C CA . GLY A 1 101 ? 10.371 -2.925 -5.916 1.00 95.56 101 GLY A CA 1
ATOM 761 C C . GLY A 1 101 ? 11.746 -2.296 -5.680 1.00 95.56 101 GLY A C 1
ATOM 762 O O . GLY A 1 101 ? 12.696 -2.668 -6.369 1.00 95.56 101 GLY A O 1
ATOM 763 N N . ILE A 1 102 ? 11.856 -1.357 -4.735 1.00 94.75 102 ILE A N 1
ATOM 764 C CA . ILE A 1 102 ? 13.129 -0.831 -4.231 1.00 94.75 102 ILE A CA 1
ATOM 765 C C . ILE A 1 102 ? 13.556 -1.606 -2.973 1.00 94.75 102 ILE A C 1
ATOM 767 O O . ILE A 1 102 ? 14.738 -1.906 -2.812 1.00 94.75 102 ILE A O 1
ATOM 771 N N . GLU A 1 103 ? 12.605 -1.942 -2.098 1.00 93.50 103 GLU A N 1
ATOM 772 C CA . GLU A 1 103 ? 12.840 -2.619 -0.814 1.00 93.50 103 GLU A CA 1
ATOM 773 C C . GLU A 1 103 ? 13.110 -4.127 -0.942 1.00 93.50 103 GLU A C 1
ATOM 775 O O . GLU A 1 103 ? 13.866 -4.688 -0.148 1.00 93.50 103 GLU A O 1
ATOM 780 N N . ILE A 1 104 ? 12.530 -4.795 -1.944 1.00 94.19 104 ILE A N 1
ATOM 781 C CA . ILE A 1 104 ? 12.801 -6.202 -2.271 1.00 94.19 104 ILE A CA 1
ATOM 782 C C . ILE A 1 104 ? 13.355 -6.318 -3.697 1.00 94.19 104 ILE A C 1
ATOM 784 O O . ILE A 1 104 ? 13.117 -5.431 -4.518 1.00 94.19 104 ILE A O 1
ATOM 788 N N . PRO A 1 105 ? 14.060 -7.415 -4.047 1.00 95.38 105 PRO A N 1
ATOM 789 C CA . PRO A 1 105 ? 14.483 -7.640 -5.425 1.00 95.38 105 PRO A CA 1
ATOM 790 C C . PRO A 1 105 ? 13.294 -7.523 -6.384 1.00 95.38 105 PRO A C 1
ATOM 792 O O . PRO A 1 105 ? 12.257 -8.154 -6.166 1.00 95.38 105 PRO A O 1
ATOM 795 N N . VAL A 1 106 ? 13.428 -6.709 -7.433 1.00 94.88 106 VAL A N 1
ATOM 796 C CA . VAL A 1 106 ? 12.321 -6.355 -8.340 1.00 94.88 106 VAL A CA 1
ATOM 797 C C . VAL A 1 106 ? 11.680 -7.590 -8.980 1.00 94.88 106 VAL A C 1
ATOM 799 O O . VAL A 1 106 ? 10.463 -7.673 -9.135 1.00 94.88 106 VAL A O 1
ATOM 802 N N . GLU A 1 107 ? 12.483 -8.611 -9.269 1.00 95.06 107 GLU A N 1
ATOM 803 C CA . GLU A 1 107 ? 12.042 -9.899 -9.786 1.00 95.06 107 GLU A CA 1
ATOM 804 C C . GLU A 1 107 ? 11.220 -10.714 -8.779 1.00 95.06 107 GLU A C 1
ATOM 806 O O . GLU A 1 107 ? 10.592 -11.683 -9.173 1.00 95.06 107 GLU A O 1
ATOM 811 N N . LYS A 1 108 ? 11.171 -10.347 -7.494 1.00 96.38 108 LYS A N 1
ATOM 812 C CA . LYS A 1 108 ? 10.302 -10.978 -6.485 1.00 96.38 108 LYS A CA 1
ATOM 813 C C . LYS A 1 108 ? 8.977 -10.241 -6.288 1.00 96.38 108 LYS A C 1
ATOM 815 O O . LYS A 1 108 ? 8.062 -10.805 -5.689 1.00 96.38 108 LYS A O 1
ATOM 820 N N . VAL A 1 109 ? 8.821 -9.030 -6.828 1.00 97.12 109 VAL A N 1
ATOM 821 C CA . VAL A 1 109 ? 7.593 -8.227 -6.669 1.00 97.12 109 VAL A CA 1
ATOM 822 C C . VAL A 1 109 ? 6.370 -8.944 -7.239 1.00 97.12 109 VAL A C 1
ATOM 824 O O . VAL A 1 109 ? 5.292 -8.872 -6.654 1.00 97.12 109 VAL A O 1
ATOM 827 N N . PHE A 1 110 ? 6.517 -9.704 -8.331 1.00 95.69 110 PHE A N 1
ATOM 828 C CA . PHE A 1 110 ? 5.394 -10.462 -8.893 1.00 95.69 110 PHE A CA 1
ATOM 829 C C . PHE A 1 110 ? 4.903 -11.573 -7.946 1.00 95.69 110 PHE A C 1
ATOM 831 O O . PHE A 1 110 ? 3.696 -11.816 -7.864 1.00 95.69 110 PHE A O 1
ATOM 838 N N . LEU A 1 111 ? 5.819 -12.227 -7.216 1.00 96.88 111 LEU A N 1
ATOM 839 C CA . LEU A 1 111 ? 5.480 -13.241 -6.214 1.00 96.88 111 LEU A CA 1
ATOM 840 C C . LEU A 1 111 ? 4.748 -12.590 -5.043 1.00 96.88 111 LEU A C 1
ATOM 842 O O . LEU A 1 111 ? 3.683 -13.066 -4.651 1.00 96.88 111 LEU A O 1
ATOM 846 N N . ALA A 1 112 ? 5.281 -11.469 -4.545 1.00 97.38 112 ALA A N 1
ATOM 847 C CA . ALA A 1 112 ? 4.653 -10.685 -3.488 1.00 97.38 112 ALA A CA 1
ATOM 848 C C . ALA A 1 112 ? 3.234 -10.251 -3.882 1.00 97.38 112 ALA A C 1
ATOM 850 O O . ALA A 1 112 ? 2.288 -10.482 -3.134 1.00 97.38 112 ALA A O 1
ATOM 851 N N . GLN A 1 113 ? 3.056 -9.720 -5.095 1.00 98.38 113 GLN A N 1
ATOM 852 C CA . GLN A 1 113 ? 1.754 -9.314 -5.619 1.00 98.38 113 GLN A CA 1
ATOM 853 C C . GLN A 1 113 ? 0.749 -10.472 -5.626 1.00 98.38 113 GLN A C 1
ATOM 855 O O . GLN A 1 113 ? -0.348 -10.324 -5.091 1.00 98.38 113 GLN A O 1
ATOM 860 N N . LYS A 1 114 ? 1.102 -11.622 -6.217 1.00 97.75 114 LYS A N 1
ATOM 861 C CA . LYS A 1 114 ? 0.191 -12.778 -6.301 1.00 97.75 114 LYS A CA 1
ATOM 862 C C . LYS A 1 114 ? -0.160 -13.327 -4.920 1.00 97.75 114 LYS A C 1
ATOM 864 O O . LYS A 1 114 ? -1.323 -13.622 -4.663 1.00 97.75 114 LYS A O 1
ATOM 869 N N . MET A 1 115 ? 0.820 -13.415 -4.023 1.00 97.94 115 MET A N 1
ATOM 870 C CA . MET A 1 115 ? 0.600 -13.844 -2.644 1.00 97.94 115 MET A CA 1
ATOM 871 C C . MET A 1 115 ? -0.357 -12.900 -1.902 1.00 97.94 115 MET A C 1
ATOM 873 O O . MET A 1 115 ? -1.318 -13.367 -1.296 1.00 97.94 115 MET A O 1
ATOM 877 N N . LEU A 1 116 ? -0.108 -11.589 -1.945 1.00 98.12 116 LEU A N 1
ATOM 878 C CA . LEU A 1 116 ? -0.907 -10.586 -1.236 1.00 98.12 116 LEU A CA 1
ATOM 879 C C . LEU A 1 116 ? -2.350 -10.543 -1.755 1.00 98.12 116 LEU A C 1
ATOM 881 O O . LEU A 1 116 ? -3.285 -10.539 -0.957 1.00 98.12 116 LEU A O 1
ATOM 885 N N . ILE A 1 117 ? -2.538 -10.605 -3.079 1.00 98.31 117 ILE A N 1
ATOM 886 C CA . ILE A 1 117 ? -3.871 -10.692 -3.691 1.00 98.31 117 ILE A CA 1
ATOM 887 C C . ILE A 1 117 ? -4.602 -11.955 -3.219 1.00 98.31 117 ILE A C 1
ATOM 889 O O . ILE A 1 117 ? -5.731 -11.865 -2.742 1.00 98.31 117 ILE A O 1
ATOM 893 N N . ALA A 1 118 ? -3.949 -13.120 -3.265 1.00 98.19 118 ALA A N 1
ATOM 894 C CA . ALA A 1 118 ? -4.557 -14.372 -2.823 1.00 98.19 118 ALA A CA 1
ATOM 895 C C . ALA A 1 118 ? -4.943 -14.351 -1.332 1.00 98.19 118 ALA A C 1
ATOM 897 O O . ALA A 1 118 ? -6.020 -14.828 -0.967 1.00 98.19 118 ALA A O 1
ATOM 898 N N . LYS A 1 119 ? -4.097 -13.772 -0.467 1.00 98.31 119 LYS A N 1
ATOM 899 C CA . LYS A 1 119 ? -4.388 -13.609 0.967 1.00 98.31 119 LYS A CA 1
ATOM 900 C C . LYS A 1 119 ? -5.599 -12.700 1.201 1.00 98.31 119 LYS A C 1
ATOM 902 O O . LYS A 1 119 ? -6.482 -13.065 1.975 1.00 98.31 119 LYS A O 1
ATOM 907 N N . CYS A 1 120 ? -5.695 -11.576 0.492 1.00 98.25 120 CYS A N 1
ATOM 908 C CA . CYS A 1 120 ? -6.853 -10.682 0.565 1.00 9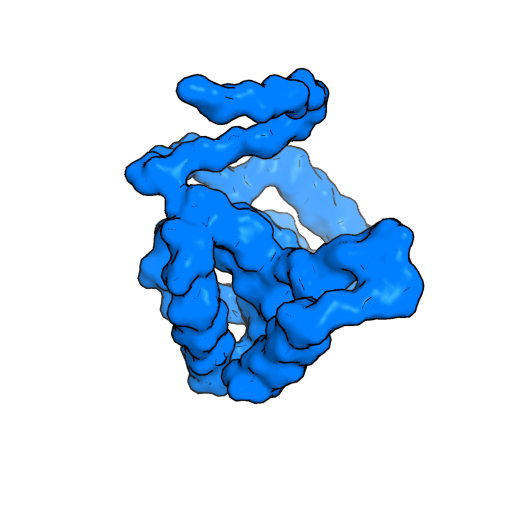8.25 120 CYS A CA 1
ATOM 909 C C . CYS A 1 120 ? -8.140 -11.320 0.046 1.00 98.25 120 CYS A C 1
ATOM 911 O O . CYS A 1 120 ? -9.163 -11.249 0.727 1.00 98.25 120 CYS A O 1
ATOM 913 N N . ASN A 1 121 ? -8.074 -12.016 -1.092 1.00 98.12 121 ASN A N 1
ATOM 914 C CA . ASN A 1 121 ? -9.203 -12.767 -1.639 1.00 98.12 121 ASN A CA 1
ATOM 915 C C . ASN A 1 121 ? -9.707 -13.806 -0.627 1.00 98.12 121 ASN A C 1
ATOM 917 O O . ASN A 1 121 ? -10.908 -13.902 -0.382 1.00 98.12 121 ASN A O 1
ATOM 921 N N . LYS A 1 122 ? -8.792 -14.537 0.027 1.00 98.31 122 LYS A N 1
ATOM 922 C CA . LYS A 1 122 ? -9.130 -15.501 1.085 1.00 98.31 122 LYS A CA 1
ATOM 923 C C . LYS A 1 122 ? -9.772 -14.835 2.308 1.00 98.31 122 LYS A C 1
ATOM 925 O O . LYS A 1 122 ? -10.667 -15.420 2.909 1.00 98.31 122 LYS A O 1
ATOM 930 N N . ALA A 1 123 ? -9.322 -13.639 2.676 1.00 98.25 123 ALA A N 1
ATOM 931 C CA . ALA A 1 123 ? -9.875 -12.864 3.786 1.00 98.25 123 ALA A CA 1
ATOM 932 C C . ALA A 1 123 ? -11.175 -12.114 3.430 1.00 98.25 123 ALA A C 1
ATOM 934 O O . ALA A 1 123 ? -11.782 -11.511 4.312 1.00 98.25 123 ALA A O 1
ATOM 935 N N . GLY A 1 124 ? -11.593 -12.117 2.158 1.00 98.25 124 GLY A N 1
ATOM 936 C CA . GLY A 1 124 ? -12.745 -11.348 1.686 1.00 98.25 124 GLY A CA 1
ATOM 937 C C . GLY A 1 124 ? -12.534 -9.833 1.750 1.00 98.25 124 GLY A C 1
ATOM 938 O O . GLY A 1 124 ? -13.504 -9.093 1.908 1.00 98.25 124 GLY A O 1
ATOM 939 N N . LYS A 1 125 ? -11.282 -9.364 1.662 1.00 98.50 125 LYS A N 1
ATOM 940 C CA . LYS A 1 125 ? -10.936 -7.937 1.730 1.00 98.50 125 LYS A CA 1
ATOM 941 C C . LYS A 1 125 ? -10.460 -7.411 0.374 1.00 98.50 125 LYS A C 1
ATOM 943 O O . LYS A 1 125 ? -9.749 -8.129 -0.330 1.00 98.50 125 LYS A O 1
ATOM 948 N N . PRO A 1 126 ? -10.819 -6.171 -0.007 1.00 98.38 126 PRO A N 1
ATOM 949 C CA . PRO A 1 126 ? -10.354 -5.558 -1.244 1.00 98.38 126 PRO A CA 1
ATOM 950 C C . PRO A 1 126 ? -8.826 -5.448 -1.289 1.00 98.38 126 PRO A C 1
ATOM 952 O O . PRO A 1 126 ? -8.163 -5.177 -0.285 1.00 98.38 126 PRO A O 1
ATOM 955 N N . VAL A 1 127 ? -8.279 -5.622 -2.491 1.00 98.44 127 VAL A N 1
ATOM 956 C CA . VAL A 1 127 ? -6.852 -5.480 -2.783 1.00 98.44 127 VAL A CA 1
ATOM 957 C C . VAL A 1 127 ? -6.648 -4.627 -4.028 1.00 98.44 127 VAL A C 1
ATOM 959 O O . VAL A 1 127 ? -7.333 -4.798 -5.035 1.00 98.44 127 VAL A O 1
ATOM 962 N N . ILE A 1 128 ? -5.700 -3.695 -3.958 1.00 98.69 128 ILE A N 1
ATOM 963 C CA . ILE A 1 128 ? -5.372 -2.768 -5.042 1.00 98.69 128 ILE A CA 1
ATOM 964 C C . ILE A 1 128 ? -3.971 -3.087 -5.564 1.00 98.69 128 ILE A C 1
ATOM 966 O O . ILE A 1 128 ? -3.013 -3.125 -4.797 1.00 98.69 128 ILE A O 1
ATOM 970 N N . CYS A 1 129 ? -3.824 -3.278 -6.873 1.00 98.00 129 CYS A N 1
ATOM 971 C CA . CYS A 1 129 ? -2.515 -3.309 -7.523 1.00 98.00 129 CYS A CA 1
ATOM 972 C C . CYS A 1 129 ? -2.155 -1.887 -7.968 1.00 98.00 129 CYS A C 1
ATOM 974 O O . CYS A 1 129 ? -2.954 -1.247 -8.651 1.00 98.00 129 CYS A O 1
ATOM 976 N N . ALA A 1 130 ? -0.991 -1.376 -7.561 1.00 96.88 130 ALA A N 1
ATOM 977 C CA . ALA A 1 130 ? -0.632 0.019 -7.784 1.00 96.88 130 ALA A CA 1
ATOM 978 C C . ALA A 1 130 ? 0.776 0.204 -8.362 1.00 96.88 130 ALA A C 1
ATOM 980 O O . ALA A 1 130 ? 1.639 -0.674 -8.284 1.00 96.88 130 ALA A O 1
ATOM 981 N N . THR A 1 131 ? 0.980 1.411 -8.895 1.00 93.31 131 THR A N 1
ATOM 982 C CA . THR A 1 131 ? 2.239 1.957 -9.421 1.00 93.31 131 THR A CA 1
ATOM 983 C C . THR A 1 131 ? 2.677 1.363 -10.759 1.00 93.31 131 THR A C 1
ATOM 985 O O . THR A 1 131 ? 2.688 0.151 -10.949 1.00 93.31 131 THR A O 1
ATOM 988 N N . GLN A 1 132 ? 3.024 2.243 -11.705 1.00 94.06 132 GLN A N 1
ATOM 989 C CA . GLN A 1 132 ? 3.612 1.924 -13.017 1.00 94.06 132 GLN A CA 1
ATOM 990 C C . GLN A 1 132 ? 2.827 0.950 -13.916 1.00 94.06 132 GLN A C 1
ATOM 992 O O . GLN A 1 132 ? 3.383 0.436 -14.882 1.00 94.06 132 GLN A O 1
ATOM 997 N N . MET A 1 133 ? 1.526 0.743 -13.675 1.00 97.38 133 MET A N 1
ATOM 998 C CA . MET A 1 133 ? 0.707 -0.138 -14.524 1.00 97.38 133 MET A CA 1
ATOM 999 C C . MET A 1 133 ? 0.692 0.301 -15.997 1.00 97.38 133 MET A C 1
ATOM 1001 O O . MET A 1 133 ? 0.659 -0.533 -16.895 1.00 97.38 133 MET A O 1
ATOM 1005 N N . LEU A 1 134 ? 0.722 1.618 -16.238 1.00 97.50 134 LEU A N 1
ATOM 1006 C CA . LEU A 1 134 ? 0.675 2.258 -17.558 1.00 97.50 134 LEU A CA 1
ATOM 1007 C C . LEU A 1 134 ? 1.686 3.427 -17.649 1.00 97.50 134 LEU A C 1
ATOM 1009 O O . LEU A 1 134 ? 1.375 4.481 -18.199 1.00 97.50 134 LEU A O 1
ATOM 1013 N N . GLU A 1 135 ? 2.880 3.279 -17.066 1.00 97.56 135 GLU A N 1
ATOM 1014 C CA . GLU A 1 135 ? 3.852 4.375 -16.856 1.00 97.56 135 GLU A CA 1
ATOM 1015 C C . GLU A 1 135 ? 4.202 5.162 -18.132 1.00 97.56 135 GLU A C 1
ATOM 1017 O O . GLU A 1 135 ? 4.275 6.392 -18.135 1.00 97.56 135 GLU A O 1
ATOM 1022 N N . SER A 1 136 ? 4.381 4.475 -19.259 1.00 97.38 136 SER A N 1
ATOM 1023 C CA . SER A 1 136 ? 4.723 5.104 -20.533 1.00 97.38 136 SER A CA 1
ATOM 1024 C C . SER A 1 136 ? 3.645 6.072 -21.022 1.00 97.38 136 SER A C 1
ATOM 1026 O O . SER A 1 136 ? 3.960 7.006 -21.773 1.00 97.38 136 SER A O 1
ATOM 1028 N N . MET A 1 137 ? 2.400 5.905 -20.558 1.00 98.00 137 MET A N 1
ATOM 1029 C CA . MET A 1 137 ? 1.281 6.758 -20.936 1.00 98.00 137 MET A CA 1
ATOM 1030 C C . MET A 1 137 ? 1.337 8.164 -20.329 1.00 98.00 137 MET A C 1
ATOM 1032 O O . MET A 1 137 ? 0.651 9.059 -20.813 1.00 98.00 137 MET A O 1
ATOM 1036 N N . VAL A 1 138 ? 2.233 8.415 -19.368 1.00 97.56 138 VAL A N 1
ATOM 1037 C CA . VAL A 1 138 ? 2.549 9.778 -18.899 1.00 97.56 138 VAL A CA 1
ATOM 1038 C C . VAL A 1 138 ? 3.061 10.659 -20.048 1.00 97.56 138 VAL A C 1
ATOM 1040 O O . VAL A 1 138 ? 2.849 11.868 -20.054 1.00 97.56 138 VAL A O 1
ATOM 1043 N N . LYS A 1 139 ? 3.740 10.062 -21.038 1.00 97.44 139 LYS A N 1
ATOM 1044 C CA . LYS A 1 139 ? 4.326 10.777 -22.188 1.00 97.44 139 LYS A CA 1
ATOM 1045 C C . LYS A 1 139 ? 3.756 10.346 -23.539 1.00 97.44 139 LYS A C 1
ATOM 1047 O O . LYS A 1 139 ? 4.103 10.944 -24.556 1.00 97.44 139 LYS A O 1
ATOM 1052 N N . LYS A 1 140 ? 2.955 9.278 -23.588 1.00 96.75 140 LYS A N 1
ATOM 1053 C CA . LYS A 1 140 ? 2.478 8.653 -24.831 1.00 96.75 140 LYS A CA 1
ATOM 1054 C C . LYS A 1 140 ? 0.974 8.375 -24.757 1.00 96.75 140 LYS A C 1
ATOM 1056 O O . LYS A 1 140 ? 0.483 7.962 -23.721 1.00 96.75 140 LYS A O 1
ATOM 1061 N N . PRO A 1 141 ? 0.224 8.480 -25.862 1.00 97.31 141 PRO A N 1
ATOM 1062 C CA . PRO A 1 141 ? -1.214 8.201 -25.848 1.00 97.31 141 PRO A CA 1
ATOM 1063 C C . PRO A 1 141 ? -1.560 6.699 -25.872 1.00 97.31 141 PRO A C 1
ATOM 1065 O O . PRO A 1 141 ? -2.735 6.346 -25.871 1.00 97.31 141 PRO A O 1
ATOM 1068 N N . ARG A 1 142 ? -0.569 5.798 -25.960 1.00 97.69 142 ARG A N 1
ATOM 1069 C CA . ARG A 1 142 ? -0.773 4.342 -26.027 1.00 97.69 142 ARG A CA 1
ATOM 1070 C C . ARG A 1 142 ? 0.200 3.609 -25.105 1.00 97.69 142 ARG A C 1
ATOM 1072 O O . ARG A 1 142 ? 1.372 3.996 -25.089 1.00 97.69 142 ARG A O 1
ATOM 1079 N N . PRO A 1 143 ? -0.249 2.540 -24.424 1.00 98.00 143 PRO A N 1
ATOM 1080 C CA . PRO A 1 143 ? 0.619 1.744 -23.577 1.00 98.00 143 PRO A CA 1
ATOM 1081 C C . PRO A 1 143 ? 1.529 0.833 -24.399 1.00 98.00 143 PRO A C 1
ATOM 1083 O O . PRO A 1 143 ? 1.295 0.543 -25.579 1.00 98.00 143 PRO A O 1
ATOM 1086 N N . THR A 1 144 ? 2.570 0.335 -23.748 1.00 98.31 144 THR A N 1
ATOM 1087 C CA . THR A 1 144 ? 3.384 -0.765 -24.256 1.00 98.31 144 THR A CA 1
ATOM 1088 C C . THR A 1 144 ? 2.638 -2.098 -24.140 1.00 98.31 144 THR A C 1
ATOM 1090 O O . THR A 1 144 ? 1.652 -2.239 -23.416 1.00 98.31 144 THR A O 1
ATOM 1093 N N . ARG A 1 145 ? 3.138 -3.129 -24.832 1.00 98.00 145 ARG A N 1
ATOM 1094 C CA . ARG A 1 145 ? 2.611 -4.498 -24.690 1.00 98.00 145 ARG A CA 1
ATOM 1095 C C . ARG A 1 145 ? 2.778 -5.037 -23.263 1.00 98.00 145 ARG A C 1
ATOM 1097 O O . ARG A 1 145 ? 1.910 -5.763 -22.792 1.00 98.00 145 ARG A O 1
ATOM 1104 N N . ALA A 1 146 ? 3.876 -4.675 -22.594 1.00 97.62 146 ALA A N 1
ATOM 1105 C CA . ALA A 1 146 ? 4.150 -5.085 -21.220 1.00 97.62 146 ALA A CA 1
ATOM 1106 C C . ALA A 1 146 ? 3.131 -4.480 -20.242 1.00 97.62 146 ALA A C 1
ATOM 1108 O O . ALA A 1 146 ? 2.574 -5.209 -19.434 1.00 97.62 146 ALA A O 1
ATOM 1109 N N . GLU A 1 147 ? 2.815 -3.193 -20.385 1.00 98.12 147 GLU A N 1
ATOM 1110 C CA . GLU A 1 147 ? 1.811 -2.491 -19.568 1.00 98.12 147 GLU A CA 1
ATOM 1111 C C . GLU A 1 147 ? 0.401 -3.067 -19.760 1.00 98.12 147 GLU A C 1
ATOM 1113 O O . GLU A 1 147 ? -0.304 -3.341 -18.792 1.00 98.12 147 GLU A O 1
ATOM 1118 N N . GLY A 1 148 ? 0.005 -3.354 -21.007 1.00 97.44 148 GLY A N 1
ATOM 1119 C CA . GLY A 1 148 ? -1.266 -4.040 -21.269 1.00 97.44 148 GLY A CA 1
ATOM 1120 C C . GLY A 1 148 ? -1.335 -5.432 -20.624 1.00 97.44 148 GLY A C 1
ATOM 1121 O O . GLY A 1 148 ? -2.368 -5.814 -20.072 1.00 97.44 148 GLY A O 1
ATOM 1122 N N . SER A 1 149 ? -0.226 -6.178 -20.656 1.00 97.25 149 SER A N 1
ATOM 1123 C CA . SER A 1 149 ? -0.105 -7.475 -19.979 1.00 97.25 149 SER A CA 1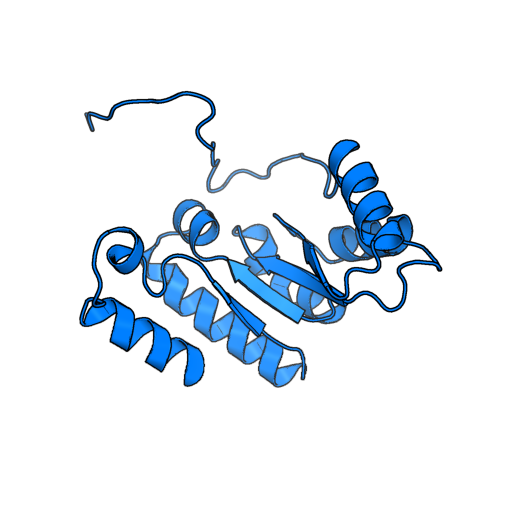
ATOM 1124 C C . SER A 1 149 ? -0.171 -7.338 -18.454 1.00 97.25 149 SER A C 1
ATOM 1126 O O . SER A 1 149 ? -0.816 -8.155 -17.801 1.00 97.25 149 SER A O 1
ATOM 1128 N N . ASP A 1 150 ? 0.460 -6.312 -17.881 1.00 97.50 150 ASP A N 1
ATOM 1129 C CA . ASP A 1 150 ? 0.486 -6.068 -16.437 1.00 97.50 150 ASP A CA 1
ATOM 1130 C C . ASP A 1 150 ? -0.925 -5.835 -15.878 1.00 97.50 150 ASP A C 1
ATOM 1132 O O . ASP A 1 150 ? -1.359 -6.541 -14.967 1.00 97.50 150 ASP A O 1
ATOM 1136 N N . VAL A 1 151 ? -1.697 -4.940 -16.507 1.00 97.44 151 VAL A N 1
ATOM 1137 C CA . VAL A 1 151 ? -3.098 -4.684 -16.129 1.00 97.44 151 VAL A CA 1
ATOM 1138 C C . VAL A 1 151 ? -3.937 -5.961 -16.214 1.00 97.44 151 VAL A C 1
ATOM 1140 O O . VAL A 1 151 ? -4.643 -6.306 -15.266 1.00 97.44 151 VAL A O 1
ATOM 1143 N N . ALA A 1 152 ? -3.829 -6.713 -17.313 1.00 96.94 152 ALA A N 1
ATOM 1144 C CA . ALA A 1 152 ? -4.584 -7.953 -17.481 1.00 96.94 152 ALA A CA 1
ATOM 1145 C C . ALA A 1 152 ? -4.225 -9.016 -16.422 1.00 96.94 152 ALA A C 1
ATOM 1147 O O . ALA A 1 152 ? -5.103 -9.731 -15.936 1.00 96.94 152 ALA A O 1
ATOM 1148 N N . ASN A 1 153 ? -2.948 -9.121 -16.043 1.00 95.00 153 ASN A N 1
ATOM 1149 C CA . ASN A 1 153 ? -2.480 -10.084 -15.044 1.00 95.00 153 ASN A CA 1
ATOM 1150 C C . ASN A 1 153 ? -2.810 -9.684 -13.603 1.00 95.00 153 ASN A C 1
ATOM 1152 O O . ASN A 1 153 ? -2.938 -10.575 -12.759 1.00 95.00 153 ASN A O 1
ATOM 1156 N N . ALA A 1 154 ? -2.943 -8.388 -13.319 1.00 94.12 154 ALA A N 1
ATOM 1157 C CA . ALA A 1 154 ? -3.412 -7.895 -12.029 1.00 94.12 154 ALA A CA 1
ATOM 1158 C C . ALA A 1 154 ? -4.896 -8.224 -11.804 1.00 94.12 154 ALA A C 1
ATOM 1160 O O . ALA A 1 154 ? -5.256 -8.656 -10.716 1.00 94.12 154 ALA A O 1
ATOM 1161 N N . VAL A 1 155 ? -5.732 -8.103 -12.844 1.00 92.31 155 VAL A N 1
ATOM 1162 C CA . VAL A 1 155 ? -7.165 -8.455 -12.779 1.00 92.31 155 VAL A CA 1
ATOM 1163 C C . VAL A 1 155 ? -7.383 -9.965 -12.642 1.00 92.31 155 VAL A C 1
ATOM 1165 O O . VAL A 1 155 ? -8.301 -10.399 -11.959 1.00 92.31 155 VAL A O 1
ATOM 1168 N N . ARG A 1 156 ? -6.536 -10.786 -13.276 1.00 81.31 156 ARG A N 1
ATOM 1169 C CA . ARG A 1 156 ? -6.579 -12.260 -13.185 1.00 81.31 156 ARG A CA 1
ATOM 1170 C C . ARG A 1 156 ? -5.850 -12.819 -11.948 1.00 81.31 156 ARG A C 1
ATOM 1172 O O . ARG A 1 156 ? -5.369 -13.951 -11.990 1.00 81.31 156 ARG A O 1
ATOM 1179 N N . GLY A 1 157 ? -5.630 -11.995 -10.925 1.00 65.50 157 GLY A N 1
ATOM 1180 C CA . GLY A 1 157 ? -4.853 -12.317 -9.722 1.00 65.50 157 GLY A CA 1
ATOM 1181 C C . GLY A 1 157 ? -5.668 -12.905 -8.590 1.00 65.50 157 GLY A C 1
ATOM 1182 O O . GLY A 1 157 ? -6.854 -12.546 -8.452 1.00 65.50 157 GLY A O 1
#

InterPro domains:
  IPR001697 Pyruvate kinase [PR01050] (40-54)
  IPR001697 Pyruvate kinase [PR01050] (70-96)
  IPR001697 Pyruvate kinase [PR01050] (97-121)
  IPR001697 Pyruvate kinase [PR01050] (122-146)
  IPR001697 Pyruvate kinase [PR01050] (147-157)
  IPR001697 Pyruvate kinase [PTHR11817] (4-156)
  IPR015793 Pyruvate kinase, barrel [PF00224] (4-155)
  IPR015813 Pyruvate/Phosphoenolpyruvate kinase-like domain superfamily [SSF51621] (10-156)
  IPR018209 Pyruvate kinase, active site [PS00110] (68-80)
  IPR040442 Pyruvate kinase-like domain superfamily [G3DSA:3.20.20.60] (1-157)

Secondary structure (DSSP, 8-state):
-------TT-----TT------SS-HHHHHHHHHHHHHT-SEEEETT--SHHHHHHHHHHHTGGGTTSEEEEEE-SHHHHHTHHHHHHHSSEEEEEHHHHHHHS-GGGHHHHHHHHHHHHHHHT--EEEESSTTGGGGT-SS--HHHHHHHHHHHT-

Radius of gyration: 16.79 Å; chains: 1; bounding box: 47×33×43 Å

pLDDT: mean 94.76, std 6.65, range [50.38, 98.75]

Sequence (157 aa):
MLKSVLGSRKGVNLPGTIVDLPAISDKDIQDLKFGIEQGVDIIFASFIRNAEGIRTIRKVMGEKGKDIKIIAKIENQEGMDNADEIIAESDGIMVARGDLGIEIPVEKVFLAQKMLIAKCNKAGKPVICATQMLESMVKKPRPTRAEGSDVANAVRG